Protein AF-A0A2N4YR32-F1 (afdb_monomer)

Nearest PDB structures (foldseek):
  8ca1-assembly1_A  TM=8.114E-01  e=5.981E+00  Mus musculus
  4kto-assembly1_D  TM=7.955E-01  e=7.302E+00  Sinorhizobium meliloti 1021

Structure (mmCIF, N/CA/C/O backbone):
data_AF-A0A2N4YR32-F1
#
_entry.id   AF-A0A2N4YR32-F1
#
loop_
_atom_site.group_PDB
_atom_site.id
_atom_site.type_symbol
_atom_site.label_atom_id
_atom_site.label_alt_id
_atom_site.label_comp_id
_atom_site.label_asym_id
_atom_site.label_entity_id
_atom_site.label_seq_id
_atom_site.pdbx_PDB_ins_code
_atom_site.Cartn_x
_atom_site.Cartn_y
_atom_site.Cartn_z
_atom_site.occupancy
_atom_site.B_iso_or_equiv
_atom_site.auth_seq_id
_atom_site.auth_comp_id
_atom_site.auth_asym_id
_atom_site.auth_atom_id
_atom_site.pdbx_PDB_model_num
ATOM 1 N N . MET A 1 1 ? 3.717 -7.805 -11.240 1.00 7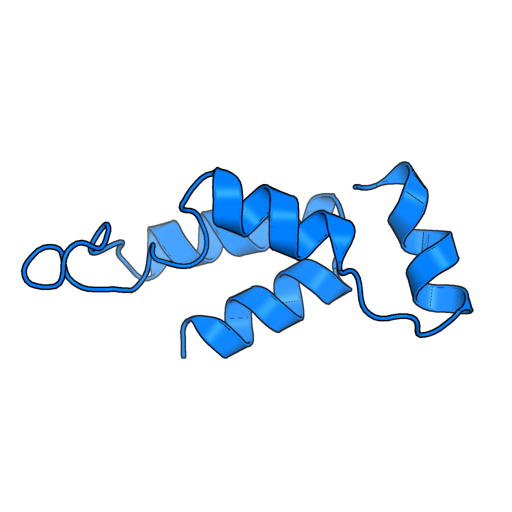8.62 1 MET A N 1
ATOM 2 C CA . MET A 1 1 ? 4.192 -6.534 -10.652 1.00 78.62 1 MET A CA 1
ATOM 3 C C . MET A 1 1 ? 5.709 -6.435 -10.769 1.00 78.62 1 MET A C 1
ATOM 5 O O . MET A 1 1 ? 6.145 -5.613 -11.557 1.00 78.62 1 MET A O 1
ATOM 9 N N . ALA A 1 2 ? 6.494 -7.318 -10.134 1.00 84.75 2 ALA A N 1
ATOM 10 C CA . ALA A 1 2 ? 7.969 -7.283 -10.190 1.00 84.75 2 ALA A CA 1
ATOM 11 C C . ALA A 1 2 ? 8.580 -7.191 -11.597 1.00 84.75 2 ALA A C 1
ATOM 13 O O . ALA A 1 2 ? 9.446 -6.359 -11.838 1.00 84.75 2 ALA A O 1
ATOM 14 N N . GLU A 1 3 ? 8.080 -7.974 -12.553 1.00 86.50 3 GLU A N 1
ATOM 15 C CA . GLU A 1 3 ? 8.598 -7.978 -13.931 1.00 86.50 3 GLU A CA 1
ATOM 16 C C . GLU A 1 3 ? 8.452 -6.627 -14.655 1.00 86.50 3 GLU A C 1
ATOM 18 O O . GLU A 1 3 ? 9.198 -6.337 -15.582 1.00 86.50 3 GLU A O 1
ATOM 23 N N . GLN A 1 4 ? 7.500 -5.789 -14.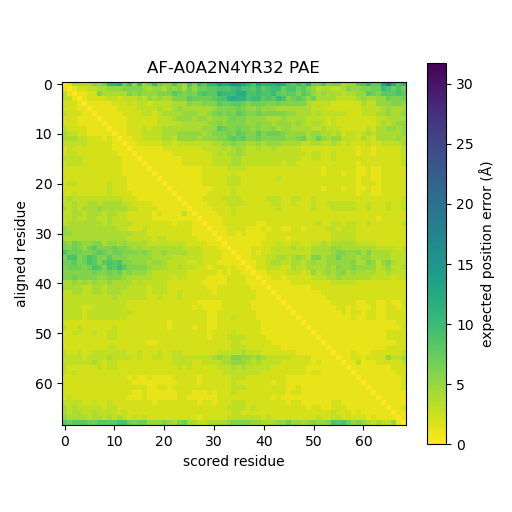236 1.00 86.75 4 GLN A N 1
ATOM 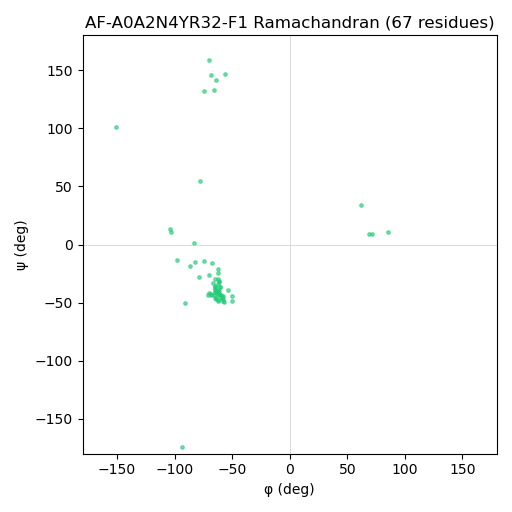24 C CA . GLN A 1 4 ? 7.200 -4.499 -14.867 1.00 86.75 4 GLN A CA 1
ATOM 25 C C . GLN A 1 4 ? 7.863 -3.324 -14.140 1.00 86.75 4 GLN A C 1
ATOM 27 O O . GLN A 1 4 ? 7.925 -2.234 -14.703 1.00 86.75 4 GLN A O 1
ATOM 32 N N . ALA A 1 5 ? 8.368 -3.541 -12.920 1.00 87.44 5 ALA A N 1
ATOM 33 C CA . ALA A 1 5 ? 8.886 -2.491 -12.046 1.00 87.44 5 ALA A CA 1
ATOM 34 C C . ALA A 1 5 ? 10.018 -1.691 -12.707 1.00 87.44 5 ALA A C 1
ATOM 36 O O . ALA A 1 5 ? 9.943 -0.472 -12.783 1.00 87.44 5 ALA A O 1
ATOM 37 N N . ALA A 1 6 ? 11.017 -2.377 -13.271 1.00 89.31 6 ALA A N 1
ATOM 38 C CA . ALA A 1 6 ? 12.154 -1.722 -13.921 1.00 89.31 6 ALA A CA 1
ATOM 39 C C . ALA A 1 6 ? 11.752 -0.921 -15.173 1.00 89.31 6 ALA A C 1
ATOM 41 O O . ALA A 1 6 ? 12.304 0.144 -15.432 1.00 89.31 6 ALA A O 1
ATOM 42 N N . SER A 1 7 ? 10.782 -1.419 -15.948 1.00 90.12 7 SER A N 1
ATOM 43 C CA . SER A 1 7 ? 10.283 -0.702 -17.127 1.00 90.12 7 SER A CA 1
ATOM 44 C C . SER A 1 7 ? 9.494 0.544 -16.731 1.00 90.12 7 SER A C 1
ATOM 46 O O . SER A 1 7 ? 9.652 1.578 -17.370 1.00 90.12 7 SER A O 1
ATOM 48 N N . LEU A 1 8 ? 8.651 0.442 -15.698 1.00 91.44 8 LEU A N 1
ATOM 49 C CA . LEU A 1 8 ? 7.868 1.563 -15.181 1.00 91.44 8 LEU A CA 1
ATOM 50 C C . LEU A 1 8 ? 8.785 2.644 -14.611 1.00 91.44 8 LEU A C 1
ATOM 52 O O . LEU A 1 8 ? 8.654 3.799 -15.001 1.00 91.44 8 LEU A O 1
ATOM 56 N N . ASP A 1 9 ? 9.767 2.258 -13.797 1.00 91.06 9 ASP A N 1
ATOM 57 C CA . ASP A 1 9 ? 10.758 3.177 -13.229 1.00 91.06 9 ASP A CA 1
ATOM 58 C C . ASP A 1 9 ? 11.538 3.927 -14.321 1.00 91.06 9 ASP A C 1
ATOM 60 O O . ASP A 1 9 ? 11.609 5.153 -14.305 1.00 91.06 9 ASP A O 1
ATOM 64 N N . ALA A 1 10 ? 12.021 3.212 -15.345 1.00 92.50 10 ALA A N 1
ATOM 65 C CA . ALA A 1 10 ? 12.737 3.824 -16.464 1.00 92.50 10 ALA A CA 1
ATOM 66 C C . ALA A 1 10 ? 11.858 4.762 -17.312 1.00 92.50 10 ALA A C 1
ATOM 68 O O . ALA A 1 10 ? 12.347 5.763 -17.833 1.00 92.50 10 ALA A O 1
ATOM 69 N N . SER A 1 11 ? 10.576 4.427 -17.481 1.00 94.19 11 SER A N 1
ATOM 70 C CA . SER A 1 11 ? 9.625 5.238 -18.255 1.00 94.19 11 SER A CA 1
ATOM 71 C C . SER A 1 11 ? 9.085 6.449 -17.489 1.00 94.19 11 SER A C 1
ATOM 73 O O . SER A 1 11 ? 8.710 7.442 -18.106 1.00 94.19 11 SER A O 1
ATOM 75 N N . GLY A 1 12 ? 9.022 6.370 -16.157 1.00 91.31 12 GLY A N 1
ATOM 76 C CA . GLY A 1 12 ? 8.282 7.318 -15.324 1.00 91.31 12 GLY A CA 1
ATOM 77 C C . GLY A 1 12 ? 6.758 7.231 -15.476 1.00 91.31 12 GLY A C 1
ATOM 78 O O . GLY A 1 12 ? 6.049 8.098 -14.962 1.00 91.31 12 GL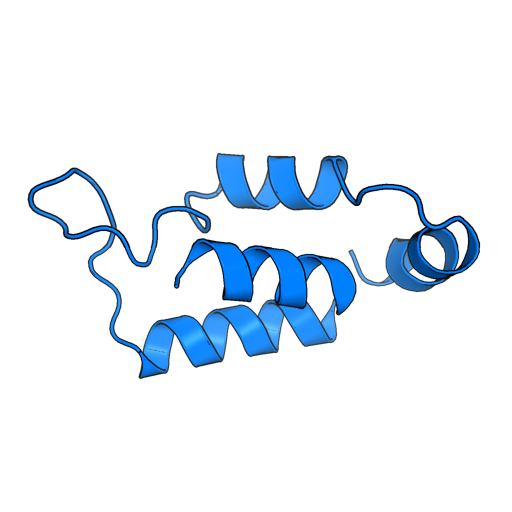Y A O 1
ATOM 79 N N . ASP A 1 13 ? 6.240 6.216 -16.175 1.00 94.50 13 ASP A N 1
ATOM 80 C CA . ASP A 1 13 ? 4.806 6.041 -16.375 1.00 94.50 13 ASP A CA 1
ATOM 81 C C . ASP A 1 13 ? 4.094 5.688 -15.067 1.00 94.50 13 ASP A C 1
ATOM 83 O O . ASP A 1 13 ? 4.594 4.959 -14.205 1.00 94.50 13 ASP A O 1
ATOM 87 N N . PHE A 1 14 ? 2.858 6.168 -14.937 1.00 93.81 14 PHE A N 1
ATOM 88 C CA . PHE A 1 14 ? 2.019 5.822 -13.799 1.00 93.81 14 PHE A CA 1
ATOM 89 C C . PHE A 1 14 ? 1.663 4.320 -13.820 1.00 93.81 14 PHE A C 1
ATOM 91 O O . PHE A 1 14 ? 1.195 3.823 -14.852 1.00 93.81 14 PHE A O 1
ATOM 98 N N . PRO A 1 15 ? 1.788 3.583 -12.695 1.00 94.69 15 PRO A N 1
ATOM 99 C CA . PRO A 1 15 ? 1.556 2.138 -12.636 1.00 94.69 15 PRO A CA 1
ATOM 100 C C . PRO A 1 15 ? 0.056 1.779 -12.609 1.00 94.69 15 PRO A C 1
ATOM 102 O O . PRO A 1 15 ? -0.419 1.054 -11.733 1.00 94.69 15 PRO A O 1
ATOM 105 N N . GLN A 1 16 ? -0.709 2.258 -13.596 1.00 95.25 16 GLN A N 1
ATOM 106 C CA . GLN A 1 16 ? -2.171 2.146 -13.685 1.00 95.25 16 GLN A CA 1
ATOM 107 C C . GLN A 1 16 ? -2.661 0.711 -13.464 1.00 95.25 16 GLN A C 1
ATOM 109 O O . GLN A 1 16 ? -3.524 0.462 -12.626 1.00 95.25 16 GLN A O 1
ATOM 114 N N . ARG A 1 17 ? -2.041 -0.258 -14.148 1.00 95.00 17 ARG A N 1
ATOM 115 C CA . ARG A 1 17 ? -2.410 -1.677 -14.043 1.00 95.00 17 ARG A CA 1
ATOM 116 C C . ARG A 1 17 ? -2.250 -2.229 -12.624 1.00 95.00 17 ARG A C 1
ATOM 118 O O . ARG A 1 17 ? -3.051 -3.064 -12.208 1.00 95.00 17 ARG A O 1
ATOM 125 N N . ASN A 1 18 ? -1.228 -1.791 -11.889 1.00 95.50 18 ASN A N 1
ATOM 126 C CA . ASN A 1 18 ? -1.009 -2.237 -10.513 1.00 95.50 18 ASN A CA 1
ATOM 127 C C . ASN A 1 18 ? -2.080 -1.643 -9.596 1.00 95.50 18 ASN A C 1
ATOM 129 O O . ASN A 1 18 ? -2.671 -2.362 -8.793 1.00 95.50 18 ASN A O 1
ATOM 133 N N . ILE A 1 19 ? -2.385 -0.355 -9.768 1.00 96.50 19 ILE A N 1
ATOM 134 C CA . ILE A 1 19 ? -3.429 0.334 -9.004 1.00 96.50 19 ILE A CA 1
ATOM 135 C C . ILE A 1 19 ? -4.805 -0.283 -9.262 1.00 96.50 19 ILE A C 1
ATOM 137 O O . ILE A 1 19 ? -5.554 -0.515 -8.314 1.00 96.50 19 ILE A O 1
ATOM 141 N N . ASP A 1 20 ? -5.127 -0.624 -10.509 1.00 96.62 20 ASP A N 1
ATOM 142 C CA . ASP A 1 20 ? -6.390 -1.283 -10.852 1.00 96.62 20 ASP A CA 1
ATOM 143 C C . ASP A 1 20 ? -6.497 -2.678 -10.227 1.00 96.62 20 ASP A C 1
ATOM 145 O O . ASP A 1 20 ? -7.550 -3.040 -9.701 1.00 96.62 20 ASP A O 1
ATOM 149 N N . HIS A 1 21 ? -5.397 -3.439 -10.200 1.00 95.75 21 HIS A N 1
ATOM 150 C CA . HIS A 1 21 ? -5.350 -4.729 -9.512 1.00 95.75 21 HIS A CA 1
ATOM 151 C C . HIS A 1 21 ? -5.619 -4.563 -8.009 1.00 95.75 21 HIS A C 1
ATOM 153 O O . HIS A 1 21 ? -6.451 -5.269 -7.435 1.00 95.75 21 HIS A O 1
ATOM 159 N N . LEU A 1 22 ? -4.950 -3.605 -7.362 1.00 96.12 22 LEU A N 1
ATOM 160 C CA . LEU A 1 22 ? -5.119 -3.348 -5.932 1.00 96.12 22 LEU A CA 1
ATOM 161 C C . LEU A 1 22 ? -6.532 -2.856 -5.598 1.00 96.12 22 LEU A C 1
ATOM 163 O O . LEU A 1 22 ? -7.105 -3.263 -4.587 1.00 96.12 22 LEU A O 1
ATOM 167 N N . ARG A 1 23 ? -7.121 -2.030 -6.469 1.00 95.75 23 ARG A N 1
ATOM 168 C CA . ARG A 1 23 ? -8.512 -1.579 -6.361 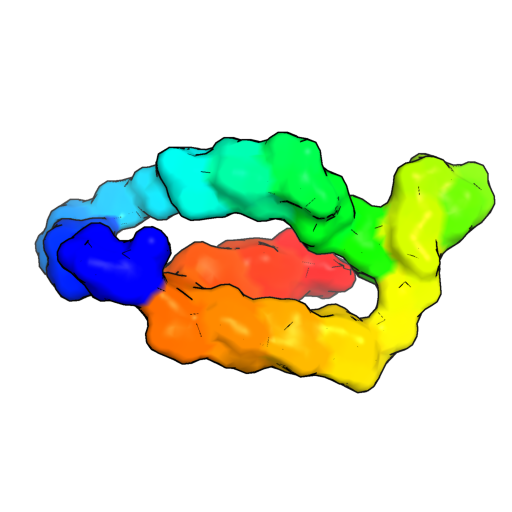1.00 95.75 23 ARG A CA 1
ATOM 169 C C . ARG A 1 23 ? -9.484 -2.750 -6.452 1.00 95.75 23 ARG A C 1
ATOM 171 O O . ARG A 1 23 ? -10.353 -2.869 -5.595 1.00 95.75 23 ARG A O 1
ATOM 178 N N . ALA A 1 24 ? -9.323 -3.618 -7.450 1.00 96.12 24 ALA A N 1
ATOM 179 C CA . ALA A 1 24 ? -10.181 -4.786 -7.639 1.00 96.12 24 ALA A CA 1
ATOM 180 C C . ALA A 1 24 ? -10.119 -5.756 -6.446 1.00 96.12 24 ALA A C 1
ATOM 182 O O . ALA A 1 24 ? -11.122 -6.377 -6.106 1.00 96.12 24 ALA A O 1
ATOM 183 N N . GLY A 1 25 ? -8.963 -5.851 -5.783 1.00 94.31 25 GLY A N 1
ATOM 184 C CA . GLY A 1 25 ? -8.791 -6.646 -4.566 1.00 94.31 25 GLY A CA 1
ATOM 185 C C . GLY A 1 25 ? -9.211 -5.956 -3.261 1.00 94.31 25 GLY A C 1
ATOM 186 O O . GLY A 1 25 ? -9.045 -6.550 -2.202 1.00 94.31 25 GLY A O 1
ATOM 187 N N . GLY A 1 26 ? -9.714 -4.716 -3.299 1.00 94.06 26 GLY A N 1
ATOM 188 C CA . GLY A 1 26 ? -10.134 -3.973 -2.100 1.00 94.06 26 GLY A CA 1
ATOM 189 C C . GLY A 1 26 ? -8.986 -3.486 -1.206 1.00 94.06 26 GLY A C 1
ATOM 190 O O . GLY A 1 26 ? -9.223 -2.979 -0.109 1.00 94.06 26 GLY A O 1
ATOM 191 N N . TRP A 1 27 ? -7.738 -3.599 -1.666 1.00 95.38 27 TRP A N 1
ATOM 192 C CA . TRP A 1 27 ? -6.555 -3.249 -0.880 1.00 95.38 27 TRP A CA 1
ATOM 193 C C . TRP A 1 27 ? -6.488 -1.744 -0.598 1.00 95.38 27 TRP A C 1
ATOM 195 O O . TRP A 1 27 ? -6.102 -1.334 0.487 1.00 95.38 27 TRP A O 1
ATOM 205 N N . LEU A 1 28 ? -6.962 -0.905 -1.524 1.00 95.69 28 LEU A N 1
ATOM 206 C CA . LEU A 1 28 ? -6.908 0.557 -1.381 1.00 95.69 28 LEU A CA 1
ATOM 207 C C . LEU A 1 28 ? -7.813 1.118 -0.268 1.00 95.69 28 LEU A C 1
ATOM 209 O O . LEU A 1 28 ? -7.635 2.260 0.142 1.00 95.69 28 LEU A O 1
ATOM 213 N N . SER A 1 29 ? -8.769 0.333 0.236 1.00 95.81 29 SER A N 1
ATOM 214 C CA . SER A 1 29 ? -9.701 0.733 1.302 1.00 95.81 29 SER A CA 1
ATOM 215 C C . SER A 1 29 ? -9.360 0.138 2.671 1.00 95.81 29 SER A C 1
ATOM 217 O O . SER A 1 29 ? -10.188 0.175 3.582 1.00 95.81 29 SER A O 1
ATOM 219 N N . LEU A 1 30 ?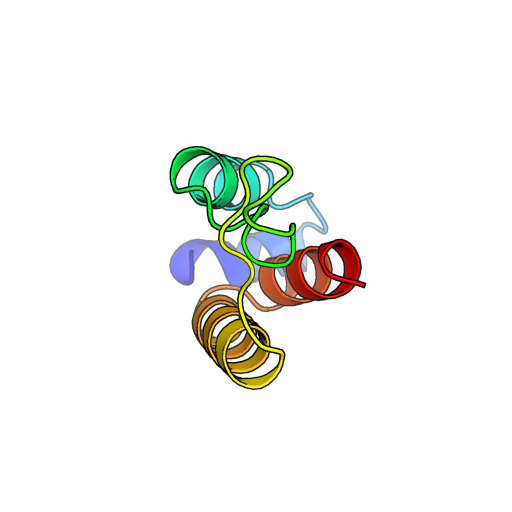 -8.159 -0.422 2.850 1.00 96.62 30 LEU A N 1
ATOM 220 C CA . LEU A 1 30 ? -7.793 -1.071 4.110 1.00 96.62 30 LEU A CA 1
ATOM 221 C C . LEU A 1 30 ? -7.784 -0.109 5.306 1.00 96.62 30 LEU A C 1
ATOM 223 O O . LEU A 1 30 ? -8.242 -0.487 6.380 1.00 96.62 30 LEU A O 1
ATOM 227 N N . ALA A 1 31 ? -7.317 1.127 5.119 1.00 95.69 31 ALA A N 1
ATOM 228 C CA . ALA A 1 31 ? -7.270 2.144 6.175 1.00 95.69 31 ALA A CA 1
ATOM 229 C C . ALA A 1 31 ? -8.650 2.746 6.513 1.00 95.69 31 ALA A C 1
ATOM 231 O O . ALA A 1 31 ? -8.811 3.409 7.536 1.00 95.69 31 ALA A O 1
ATOM 232 N N . VAL A 1 32 ? -9.661 2.523 5.666 1.00 96.00 32 VAL A N 1
ATOM 233 C CA . VAL A 1 32 ? -11.002 3.089 5.853 1.00 96.00 32 VAL A CA 1
ATOM 234 C C . VAL A 1 32 ? -11.719 2.342 6.988 1.00 96.00 32 VAL A C 1
ATOM 236 O O . VAL A 1 32 ? -11.731 1.109 6.971 1.00 96.00 32 VAL A O 1
ATOM 239 N N . PRO A 1 33 ? -12.352 3.033 7.957 1.00 95.25 33 PRO A N 1
ATOM 240 C CA . PRO A 1 33 ? -13.105 2.388 9.031 1.00 95.25 33 PRO A CA 1
ATOM 241 C C . PRO A 1 33 ? -14.207 1.455 8.518 1.00 95.25 33 PRO A C 1
ATOM 243 O O . PRO A 1 33 ? -14.873 1.744 7.520 1.00 95.25 33 PRO A O 1
ATOM 246 N N . SER A 1 34 ? -14.476 0.374 9.253 1.00 93.12 34 SER A N 1
ATOM 247 C CA . SER A 1 34 ? -15.523 -0.593 8.890 1.00 93.12 34 SER A CA 1
ATOM 248 C C . SER A 1 34 ? -16.925 0.018 8.857 1.00 93.12 34 SER A C 1
ATOM 250 O O . SER A 1 34 ? -17.751 -0.382 8.042 1.00 93.12 34 SER A O 1
ATOM 252 N N . SER A 1 35 ? -17.186 1.042 9.677 1.00 95.44 35 SER A N 1
ATOM 253 C CA . SER A 1 35 ? -18.435 1.818 9.649 1.00 95.44 35 SER A CA 1
ATOM 254 C C . SER A 1 35 ? -18.666 2.561 8.328 1.00 95.44 35 SER A C 1
ATOM 256 O O . SER A 1 35 ? -19.804 2.888 8.006 1.00 95.44 35 SER A O 1
ATOM 258 N N . CYS A 1 36 ? -17.606 2.806 7.556 1.00 94.00 36 CYS A N 1
ATOM 259 C CA . CYS A 1 36 ? -17.647 3.438 6.240 1.00 94.00 36 CYS A CA 1
ATOM 260 C C . CYS A 1 36 ? -17.483 2.420 5.094 1.00 94.00 36 CYS A C 1
ATOM 262 O O . CYS A 1 36 ? -17.282 2.823 3.951 1.00 94.00 36 CYS A O 1
ATOM 264 N N . GLY A 1 37 ? -17.549 1.112 5.381 1.00 90.81 37 GLY A N 1
ATOM 265 C CA . GLY A 1 37 ? -17.422 0.044 4.382 1.00 90.81 37 GLY A CA 1
ATOM 266 C C . GLY A 1 37 ? -15.984 -0.377 4.054 1.00 90.81 37 GLY A C 1
ATOM 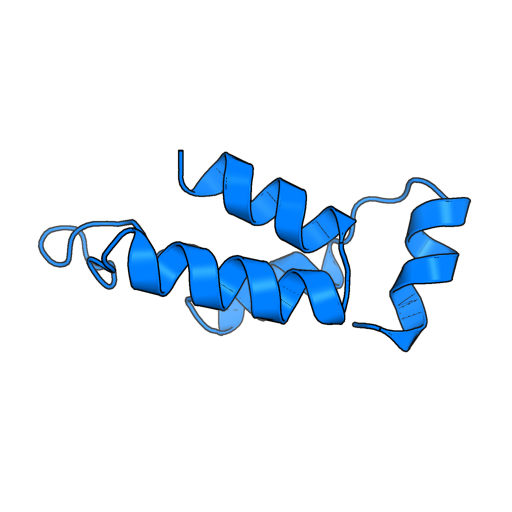267 O O . GLY A 1 37 ? -15.782 -1.116 3.094 1.00 90.81 37 GLY A O 1
ATOM 268 N N . GLY A 1 38 ? -14.992 0.079 4.825 1.00 92.62 38 GLY A N 1
ATOM 269 C CA . GLY A 1 38 ? -13.595 -0.345 4.696 1.00 92.62 38 GLY A CA 1
ATOM 270 C C . GLY A 1 38 ? -13.209 -1.511 5.608 1.00 92.62 38 GLY A C 1
ATOM 271 O O . GLY A 1 38 ? -14.044 -2.083 6.311 1.00 92.62 38 GLY A O 1
ATOM 272 N N . ALA A 1 39 ? -11.922 -1.863 5.627 1.00 93.44 39 ALA A N 1
ATOM 273 C CA . ALA A 1 39 ? -11.438 -2.965 6.466 1.00 93.44 39 ALA A CA 1
ATOM 274 C C . ALA A 1 39 ? -11.086 -2.547 7.905 1.00 93.44 39 ALA A C 1
ATOM 276 O O . ALA A 1 39 ? -11.017 -3.406 8.780 1.00 93.44 39 ALA A O 1
ATOM 277 N N . GLY A 1 40 ? -10.872 -1.255 8.168 1.00 95.12 40 GLY A N 1
ATOM 278 C CA . GLY A 1 40 ? -10.469 -0.745 9.482 1.00 95.12 40 GLY A CA 1
ATOM 279 C C . GLY A 1 40 ? -9.118 -1.291 9.952 1.00 95.12 40 GLY A C 1
ATOM 280 O O . GLY A 1 40 ? -8.941 -1.551 11.142 1.00 95.12 40 GLY A O 1
ATOM 281 N N . ALA A 1 41 ? -8.189 -1.526 9.024 1.00 96.88 41 ALA A N 1
ATOM 282 C CA . ALA A 1 41 ? -6.905 -2.142 9.315 1.00 96.88 41 ALA A CA 1
ATOM 283 C C . ALA A 1 41 ? -6.051 -1.260 10.238 1.00 96.88 41 ALA A C 1
ATOM 285 O O . ALA A 1 41 ? -5.990 -0.038 10.110 1.00 96.88 41 ALA A O 1
ATOM 286 N N . THR A 1 42 ? -5.348 -1.909 11.160 1.00 96.69 42 THR A N 1
ATOM 287 C CA . THR A 1 42 ? -4.394 -1.255 12.061 1.00 96.69 42 THR A CA 1
ATOM 288 C C . THR A 1 42 ? -3.152 -0.785 11.304 1.00 96.69 42 THR A C 1
ATOM 290 O O . THR A 1 42 ? -2.788 -1.349 10.271 1.00 96.69 42 THR A O 1
ATOM 293 N N . LEU A 1 43 ? -2.419 0.180 11.868 1.00 95.94 43 LEU A N 1
ATOM 294 C CA . LEU A 1 43 ? -1.160 0.664 11.291 1.00 95.94 43 LEU A CA 1
ATOM 295 C C . LEU A 1 43 ? -0.150 -0.466 11.019 1.00 95.94 43 LEU A C 1
ATOM 297 O O . LEU A 1 43 ? 0.513 -0.465 9.985 1.00 95.94 43 LEU A O 1
ATOM 301 N N . ALA A 1 44 ? -0.062 -1.456 11.913 1.00 97.50 44 ALA A N 1
ATOM 302 C CA . ALA A 1 44 ? 0.821 -2.608 11.735 1.00 97.50 44 ALA A CA 1
ATOM 303 C C . ALA A 1 44 ? 0.425 -3.461 10.515 1.00 97.50 44 ALA A C 1
ATOM 305 O O . ALA A 1 44 ? 1.292 -3.894 9.759 1.00 97.50 44 ALA A O 1
ATOM 306 N N . GLN A 1 45 ? -0.875 -3.661 10.283 1.00 97.31 45 GLN A N 1
ATOM 307 C CA . GLN A 1 45 ? -1.372 -4.380 9.104 1.00 97.31 45 GLN A CA 1
ATOM 308 C C . GLN A 1 45 ? -1.134 -3.582 7.818 1.00 97.31 45 GLN A C 1
ATOM 310 O O . GLN A 1 45 ? -0.685 -4.147 6.822 1.00 97.31 45 GLN A O 1
ATOM 315 N N . LEU A 1 46 ? -1.373 -2.267 7.842 1.00 97.38 46 LEU A N 1
ATOM 316 C CA . LEU A 1 46 ? -1.095 -1.396 6.697 1.00 97.38 46 LEU A CA 1
ATOM 317 C C . LEU A 1 46 ? 0.394 -1.426 6.329 1.00 97.38 46 LEU A C 1
ATOM 319 O O . LEU A 1 46 ? 0.728 -1.585 5.157 1.00 97.38 46 LEU A O 1
ATOM 323 N N . GLN A 1 47 ? 1.287 -1.366 7.322 1.00 97.50 47 GLN A N 1
ATOM 324 C CA . GLN A 1 47 ? 2.731 -1.472 7.107 1.00 97.50 47 GLN A CA 1
ATOM 325 C C . GLN A 1 47 ? 3.120 -2.804 6.446 1.00 97.50 47 GLN A C 1
ATOM 327 O O . GLN A 1 47 ? 3.917 -2.804 5.509 1.00 97.50 47 GLN A O 1
ATOM 332 N N . GLN A 1 48 ? 2.547 -3.928 6.888 1.00 97.50 48 GLN A N 1
ATOM 333 C CA . GLN A 1 48 ? 2.809 -5.241 6.286 1.00 97.50 48 GLN A CA 1
ATOM 334 C C . GLN A 1 48 ? 2.378 -5.295 4.817 1.00 97.50 48 GLN A C 1
ATOM 336 O O . GLN A 1 48 ? 3.121 -5.798 3.975 1.00 97.50 48 GLN A O 1
ATOM 341 N N . VAL A 1 49 ? 1.206 -4.743 4.496 1.00 96.75 49 VAL A N 1
ATOM 342 C CA . VAL A 1 49 ? 0.709 -4.681 3.115 1.00 96.75 49 VAL A CA 1
ATOM 343 C C . VAL A 1 49 ? 1.609 -3.799 2.252 1.00 96.75 49 VAL A C 1
ATOM 345 O O . VAL A 1 49 ? 1.999 -4.217 1.164 1.00 96.75 49 VAL A O 1
ATOM 348 N N . I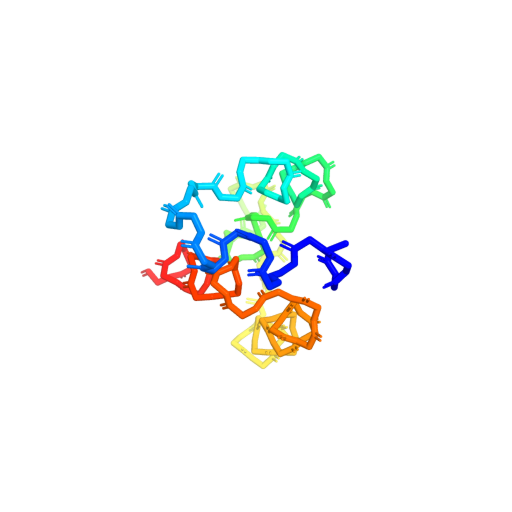LE A 1 50 ? 1.999 -2.617 2.739 1.00 97.56 50 ILE A N 1
ATOM 349 C CA . ILE A 1 50 ? 2.916 -1.723 2.017 1.00 97.56 50 ILE A CA 1
ATOM 350 C C . ILE A 1 50 ? 4.251 -2.427 1.752 1.00 97.56 50 ILE A C 1
ATOM 352 O O . ILE A 1 50 ? 4.739 -2.391 0.626 1.00 97.56 50 ILE A O 1
ATOM 356 N N . ALA A 1 51 ? 4.820 -3.112 2.749 1.00 97.56 51 ALA A N 1
ATOM 357 C CA . ALA A 1 51 ? 6.071 -3.850 2.590 1.00 97.56 51 ALA A CA 1
ATOM 358 C C . ALA A 1 51 ? 5.953 -4.981 1.553 1.00 97.56 51 ALA A C 1
ATOM 360 O O . ALA A 1 51 ? 6.853 -5.162 0.732 1.00 97.56 51 ALA A O 1
ATOM 361 N N . ALA A 1 52 ? 4.832 -5.708 1.546 1.00 96.56 52 ALA A N 1
ATOM 362 C CA . ALA A 1 52 ? 4.571 -6.754 0.561 1.00 96.56 52 ALA A CA 1
ATOM 363 C C . ALA A 1 52 ? 4.453 -6.192 -0.866 1.00 96.56 52 ALA A C 1
ATOM 365 O O . ALA A 1 52 ? 5.010 -6.770 -1.800 1.00 96.56 52 ALA A O 1
ATOM 366 N N . ILE A 1 53 ? 3.779 -5.049 -1.042 1.00 96.50 53 ILE A N 1
ATOM 367 C CA . ILE A 1 53 ? 3.698 -4.366 -2.342 1.00 96.50 53 ILE A CA 1
ATOM 368 C C . ILE A 1 53 ? 5.085 -3.871 -2.757 1.00 96.50 53 ILE A C 1
ATOM 370 O O . ILE A 1 53 ? 5.472 -4.085 -3.901 1.00 96.50 53 ILE A O 1
ATOM 374 N N . ALA A 1 54 ? 5.854 -3.279 -1.838 1.00 96.19 54 ALA A N 1
ATOM 375 C CA . ALA A 1 54 ? 7.178 -2.722 -2.118 1.00 96.19 54 ALA A CA 1
ATOM 376 C C . ALA A 1 54 ? 8.171 -3.777 -2.614 1.00 96.19 54 ALA A C 1
ATOM 378 O O . ALA A 1 54 ? 9.025 -3.472 -3.440 1.00 96.19 54 ALA A O 1
ATOM 379 N N . TRP A 1 55 ? 8.033 -5.024 -2.156 1.00 94.56 55 TRP A N 1
ATOM 380 C CA . TRP A 1 55 ? 8.843 -6.140 -2.644 1.00 94.56 55 TRP A CA 1
ATOM 381 C C . TRP A 1 55 ? 8.589 -6.451 -4.127 1.00 94.56 55 TRP A C 1
ATOM 383 O O . TRP A 1 55 ? 9.478 -6.926 -4.828 1.00 94.56 55 TRP A O 1
ATOM 393 N N . GLY A 1 56 ? 7.373 -6.182 -4.610 1.00 93.12 56 GLY A N 1
ATOM 394 C CA . GLY A 1 56 ? 7.003 -6.341 -6.011 1.00 93.12 56 GLY A CA 1
ATOM 395 C C . GLY A 1 56 ? 7.223 -5.078 -6.840 1.00 93.12 56 GLY A C 1
ATOM 396 O O . GLY A 1 56 ? 7.787 -5.156 -7.920 1.00 93.12 56 GLY A O 1
ATOM 397 N N . GLU A 1 57 ? 6.739 -3.925 -6.389 1.00 96.00 57 GLU A N 1
ATOM 398 C CA . GLU A 1 57 ? 6.838 -2.664 -7.125 1.00 96.00 57 GLU A CA 1
ATOM 399 C C . GLU A 1 57 ? 6.884 -1.474 -6.136 1.00 96.00 57 GLU A C 1
ATOM 401 O O . GLU A 1 57 ? 5.848 -1.095 -5.571 1.00 96.00 57 GLU A O 1
ATOM 406 N N . PRO A 1 58 ? 8.078 -0.905 -5.874 1.00 94.50 58 PRO A N 1
ATOM 407 C CA . PRO A 1 58 ? 8.272 0.156 -4.884 1.00 94.50 58 PRO A CA 1
ATOM 408 C C . PRO A 1 58 ? 7.489 1.451 -5.142 1.00 94.50 58 PRO A C 1
ATOM 410 O O . PRO A 1 58 ? 7.019 2.067 -4.184 1.00 94.50 58 PRO A O 1
ATOM 413 N N . ALA A 1 59 ? 7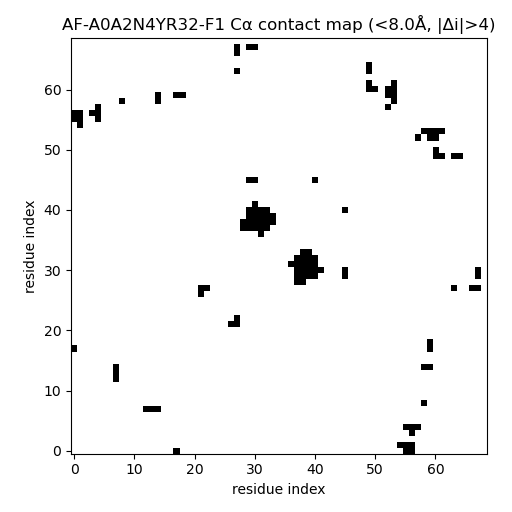.315 1.873 -6.398 1.00 94.69 59 ALA A N 1
ATOM 414 C CA . ALA A 1 59 ? 6.600 3.105 -6.723 1.00 94.69 59 ALA A CA 1
ATOM 415 C C . ALA A 1 59 ? 5.101 2.977 -6.407 1.00 94.69 59 ALA A C 1
ATOM 417 O O . ALA A 1 59 ? 4.521 3.852 -5.762 1.00 94.69 59 ALA A O 1
ATOM 418 N N . THR A 1 60 ? 4.480 1.844 -6.753 1.00 96.94 60 THR A N 1
ATOM 419 C CA . THR A 1 60 ? 3.105 1.505 -6.349 1.00 96.94 60 THR A CA 1
ATOM 420 C C . THR A 1 60 ? 2.978 1.505 -4.827 1.00 96.94 60 THR A C 1
ATOM 422 O O . THR A 1 60 ? 2.014 2.056 -4.298 1.00 96.94 60 THR A O 1
ATOM 425 N N . ALA A 1 61 ? 3.942 0.924 -4.104 1.00 97.25 61 ALA A N 1
ATOM 426 C CA . ALA A 1 61 ? 3.907 0.900 -2.642 1.00 97.25 61 ALA A CA 1
ATOM 427 C C . ALA A 1 61 ? 3.934 2.308 -2.033 1.00 97.25 61 ALA A C 1
ATOM 429 O O . ALA A 1 61 ? 3.194 2.577 -1.085 1.00 97.25 61 ALA A O 1
ATOM 430 N N . LEU A 1 62 ? 4.736 3.214 -2.599 1.00 96.69 62 LEU A N 1
ATOM 431 C CA . LEU A 1 62 ? 4.780 4.612 -2.177 1.00 96.69 62 LEU A CA 1
ATOM 432 C C . LEU A 1 62 ? 3.434 5.315 -2.401 1.00 96.69 62 LEU A C 1
ATOM 434 O O . LEU A 1 62 ? 2.937 5.973 -1.489 1.00 96.69 62 LEU A O 1
ATOM 438 N N . ILE A 1 63 ? 2.817 5.125 -3.572 1.00 96.75 63 ILE A N 1
ATOM 439 C CA . ILE A 1 63 ? 1.492 5.683 -3.889 1.00 96.75 63 ILE A CA 1
ATOM 440 C C . ILE A 1 63 ? 0.440 5.180 -2.891 1.00 96.75 63 ILE A C 1
ATOM 442 O O . ILE A 1 63 ? -0.335 5.968 -2.355 1.00 96.75 63 ILE A O 1
ATOM 446 N N . VAL A 1 64 ? 0.427 3.876 -2.599 1.00 97.12 64 VAL A N 1
ATOM 447 C CA . VAL A 1 64 ? -0.517 3.283 -1.638 1.00 97.12 64 VAL A CA 1
ATOM 448 C C . VAL A 1 64 ? -0.280 3.800 -0.221 1.00 97.12 64 VAL A C 1
ATOM 450 O O . VAL A 1 64 ? -1.239 4.097 0.484 1.00 97.12 64 VAL A O 1
ATOM 453 N N . CYS A 1 65 ? 0.980 3.945 0.193 1.00 97.06 65 CYS A N 1
ATOM 454 C CA . CYS A 1 65 ? 1.322 4.522 1.489 1.00 97.06 65 CYS A CA 1
ATOM 455 C C . CYS A 1 65 ? 0.753 5.940 1.626 1.00 97.06 65 CYS A C 1
ATOM 457 O O . CYS A 1 65 ? 0.064 6.224 2.600 1.00 97.06 65 CYS A O 1
ATOM 459 N N . MET A 1 66 ? 0.964 6.795 0.619 1.00 96.69 66 MET A N 1
ATOM 460 C CA . MET A 1 66 ? 0.418 8.157 0.603 1.00 96.69 66 MET A CA 1
ATOM 461 C C . MET A 1 66 ? -1.112 8.183 0.602 1.00 96.69 66 MET A C 1
ATOM 463 O O . MET A 1 66 ? -1.696 9.073 1.199 1.00 96.69 66 MET A O 1
ATOM 467 N N . GLN A 1 67 ? -1.761 7.209 -0.037 1.00 95.12 67 GLN A N 1
ATOM 468 C CA . GLN A 1 67 ? -3.220 7.103 -0.073 1.00 95.12 67 GLN A CA 1
ATOM 469 C C . GLN A 1 67 ? -3.843 6.711 1.279 1.00 95.12 67 GLN A C 1
ATOM 471 O O . GLN A 1 67 ? -5.020 6.991 1.508 1.00 95.12 67 GLN A O 1
ATOM 476 N N . TYR A 1 68 ? -3.105 6.012 2.145 1.00 94.69 68 TYR A N 1
ATOM 477 C CA . TYR A 1 68 ? -3.592 5.630 3.475 1.00 94.69 68 TYR A CA 1
ATOM 478 C C . TYR A 1 68 ? -3.456 6.738 4.527 1.00 94.69 68 TYR A C 1
ATOM 480 O O . TYR A 1 68 ? -4.050 6.600 5.598 1.00 94.69 68 TYR A O 1
ATOM 488 N N . LEU A 1 69 ? -2.657 7.772 4.249 1.00 87.88 69 LEU A N 1
ATOM 489 C CA . LEU A 1 69 ? -2.425 8.924 5.125 1.00 87.88 69 LEU A CA 1
ATOM 490 C C . LEU A 1 69 ? -3.466 10.022 4.879 1.00 87.88 69 LEU A C 1
ATOM 492 O O . LEU A 1 69 ? -3.873 10.644 5.885 1.00 87.88 69 LEU A O 1
#

Solvent-accessible surface area (backbone atoms only — not comparable to full-atom values): 3946 Å² total; per-residue (Å²): 100,51,91,49,35,67,58,34,64,75,66,68,54,80,65,57,71,58,53,52,51,36,51,75,69,51,58,81,37,30,66,37,46,52,94,77,77,27,67,44,48,50,71,71,55,50,51,53,52,36,53,57,39,36,75,35,27,51,69,61,20,50,54,52,53,61,71,65,107

InterPro domains:
  IPR009100 Acyl-CoA dehydrogenase/oxidase, N-terminal and middle domain superfamily [SSF56645] (2-68)
  IPR013786 Acyl-CoA dehydrogenase/oxidase, N-terminal [PF02771] (2-66)
  IPR037069 Acyl-CoA dehydrogenase/oxidase, N-terminal domain superfamily [G3DSA:1.10.540.10] (1-69)

pLDDT: mean 94.35, std 3.48, range [78.62, 97.56]

Radius of gyration: 12.38 Å; Cα contacts (8 Å, |Δi|>4): 63; chains: 1; bounding box: 31×17×30 Å

Mean predicted aligned error: 2.72 Å

Organism: Klebsiella variicola (NCBI:txid244366)

Foldseek 3Di:
DQVCQVVCVVVVDDPVVVVVVCVVVLVLQQLPDVVVVGVVDDPVVLVVVLVVVCVRHVVVSVVSVVSSD

Sequence (69 aa):
MAEQAASLDASGDFPQRNIDHLRAGGWLSLAVPSSCGGAGATLAQLQQVIAAIAWGEPATALIVCMQYL

Secondary structure (DSSP, 8-state):
-HHHHHHHHHHT---HHHHHHHHHTTGGGTTS-GGGTS----HHHHHHHHHHHHHH-HHHHHHHHHHH-